Protein AF-A0A530M0Y2-F1 (afdb_monomer_lite)

Radius of gyration: 11.81 Å; chains: 1; bounding box: 28×25×27 Å

Structure (mmCIF, N/CA/C/O backbone):
data_AF-A0A530M0Y2-F1
#
_entry.id   AF-A0A530M0Y2-F1
#
loop_
_atom_site.group_PDB
_atom_site.id
_atom_site.type_symbol
_atom_site.label_atom_id
_atom_site.label_alt_id
_atom_site.label_comp_id
_atom_site.label_asym_id
_atom_site.label_entity_id
_atom_site.label_seq_id
_atom_site.pdbx_PDB_ins_code
_atom_site.Cartn_x
_atom_site.Cartn_y
_atom_site.Cartn_z
_atom_site.occupancy
_atom_site.B_iso_or_equiv
_atom_site.auth_seq_id
_atom_site.auth_comp_id
_atom_site.auth_asym_id
_atom_site.auth_atom_id
_atom_site.pdbx_PDB_model_num
ATOM 1 N N . LEU A 1 1 ? -13.886 14.615 3.781 1.00 85.88 1 LEU A N 1
ATOM 2 C CA . LEU A 1 1 ? -12.945 14.900 2.664 1.00 85.88 1 LEU A CA 1
ATOM 3 C C . LEU A 1 1 ? -11.704 14.018 2.757 1.00 85.88 1 LEU A C 1
ATOM 5 O O . LEU A 1 1 ? -11.411 13.335 1.790 1.00 85.88 1 LEU A O 1
ATOM 9 N N . MET A 1 2 ? -11.018 14.004 3.905 1.00 89.75 2 MET A N 1
ATOM 10 C CA . MET A 1 2 ? -9.787 13.228 4.100 1.00 89.75 2 MET A CA 1
ATOM 11 C C . MET A 1 2 ? -9.991 11.718 3.911 1.00 89.75 2 MET A C 1
ATOM 13 O O . MET A 1 2 ? -9.277 11.116 3.125 1.00 89.75 2 MET A O 1
ATOM 17 N N . GLU A 1 3 ? -11.042 11.136 4.493 1.00 92.81 3 GLU A N 1
ATOM 18 C CA . GLU A 1 3 ? -11.385 9.717 4.286 1.00 92.81 3 GLU A CA 1
ATOM 19 C C . GLU A 1 3 ? -11.591 9.346 2.813 1.00 92.81 3 GLU A C 1
ATOM 21 O O . GLU A 1 3 ? -11.124 8.307 2.359 1.00 92.81 3 GLU A O 1
ATOM 26 N N . ARG A 1 4 ? -12.222 10.230 2.030 1.00 94.50 4 ARG A N 1
ATOM 27 C CA . ARG A 1 4 ? -12.408 10.005 0.592 1.00 94.50 4 ARG A CA 1
ATOM 28 C C . ARG A 1 4 ? -11.069 9.959 -0.145 1.00 94.50 4 ARG A C 1
ATOM 30 O O . ARG A 1 4 ? -10.881 9.088 -0.984 1.00 94.50 4 ARG A O 1
ATOM 37 N N . LEU A 1 5 ? -10.136 10.849 0.202 1.00 95.00 5 LEU A N 1
ATOM 38 C CA . LEU A 1 5 ? -8.785 10.847 -0.369 1.00 95.00 5 LEU A CA 1
ATOM 39 C C . LEU A 1 5 ? -8.011 9.578 0.001 1.00 95.00 5 LEU A C 1
ATOM 41 O O . LEU A 1 5 ? -7.274 9.059 -0.830 1.00 95.00 5 LEU A O 1
ATOM 45 N N . ILE A 1 6 ? -8.196 9.062 1.219 1.00 95.31 6 ILE A N 1
ATOM 46 C CA . ILE A 1 6 ? -7.580 7.801 1.655 1.00 95.31 6 ILE A CA 1
ATOM 47 C C . ILE A 1 6 ? -8.093 6.643 0.797 1.00 95.31 6 ILE A C 1
ATOM 49 O O . ILE A 1 6 ? -7.295 5.862 0.284 1.00 95.31 6 ILE A O 1
ATOM 53 N N . VAL A 1 7 ? -9.409 6.564 0.585 1.00 95.62 7 VAL A N 1
ATOM 54 C CA . VAL A 1 7 ? -10.027 5.523 -0.250 1.00 95.62 7 VAL A CA 1
ATOM 55 C C . VAL A 1 7 ? -9.581 5.637 -1.710 1.00 95.62 7 VAL A C 1
ATOM 57 O O . VAL A 1 7 ? -9.148 4.650 -2.298 1.00 95.62 7 VAL A O 1
ATOM 60 N N . GLU A 1 8 ? -9.643 6.832 -2.298 1.00 96.00 8 GLU A N 1
ATOM 61 C CA . GLU A 1 8 ? -9.197 7.074 -3.678 1.00 96.00 8 GLU A CA 1
ATOM 62 C C . GLU A 1 8 ? -7.708 6.730 -3.849 1.00 96.00 8 GLU A C 1
ATOM 64 O O . GLU A 1 8 ? -7.328 6.050 -4.805 1.00 96.00 8 GLU A O 1
ATOM 69 N N . GLY A 1 9 ? -6.875 7.133 -2.885 1.00 94.81 9 GLY A N 1
ATOM 70 C CA . GLY A 1 9 ? -5.453 6.811 -2.846 1.00 94.81 9 GLY A CA 1
ATOM 71 C C . GLY A 1 9 ? -5.203 5.308 -2.765 1.00 94.81 9 GLY A C 1
ATOM 72 O O . GLY A 1 9 ? -4.406 4.786 -3.539 1.00 94.81 9 GLY A O 1
ATOM 73 N N . ALA A 1 10 ? -5.927 4.595 -1.899 1.00 95.38 10 ALA A N 1
ATOM 74 C CA . ALA A 1 10 ? -5.822 3.145 -1.755 1.00 95.38 10 ALA A CA 1
ATOM 75 C C . ALA A 1 10 ? -6.166 2.396 -3.051 1.00 95.38 10 ALA A C 1
ATOM 77 O O . ALA A 1 10 ? -5.504 1.419 -3.392 1.00 95.38 10 ALA A O 1
ATOM 78 N N . ILE A 1 11 ? -7.171 2.871 -3.793 1.00 95.94 11 ILE A N 1
ATOM 79 C CA . ILE A 1 11 ? -7.577 2.287 -5.079 1.00 95.94 11 ILE A CA 1
ATOM 80 C C . ILE A 1 11 ? -6.526 2.557 -6.162 1.00 95.94 11 ILE A C 1
ATOM 82 O O . ILE A 1 11 ? -6.237 1.676 -6.971 1.00 95.94 11 ILE A O 1
ATOM 86 N N . ALA A 1 12 ? -5.951 3.761 -6.197 1.00 95.75 12 ALA A N 1
ATOM 87 C CA . ALA A 1 12 ? -4.964 4.148 -7.203 1.00 95.75 12 ALA A CA 1
ATOM 88 C C . ALA A 1 12 ? -3.570 3.543 -6.951 1.00 95.75 12 ALA A C 1
ATOM 90 O O . ALA A 1 12 ? -2.812 3.315 -7.898 1.00 95.75 12 ALA A O 1
ATOM 91 N N . LEU A 1 13 ? -3.230 3.263 -5.690 1.00 94.12 13 LEU A N 1
ATOM 92 C CA . LEU A 1 13 ? -1.887 2.873 -5.261 1.00 94.12 13 LEU A CA 1
ATOM 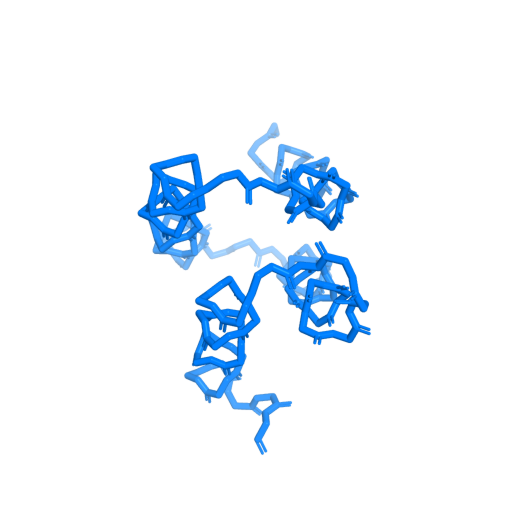93 C C . LEU A 1 13 ? -1.318 1.636 -5.994 1.00 94.12 13 LEU A C 1
ATOM 95 O O . LEU A 1 13 ? -0.190 1.726 -6.487 1.00 94.12 13 LEU A O 1
ATOM 99 N N . PRO A 1 14 ? -2.058 0.522 -6.178 1.00 94.19 14 PRO A N 1
ATOM 100 C CA . PRO A 1 14 ? -1.554 -0.655 -6.893 1.00 94.19 14 PRO A CA 1
ATOM 101 C C . PRO A 1 14 ? -1.284 -0.410 -8.377 1.00 94.19 14 PRO A C 1
ATOM 103 O O . PRO A 1 14 ? -0.560 -1.180 -9.005 1.00 94.19 14 PRO A O 1
ATOM 106 N N . TYR A 1 15 ? -1.888 0.627 -8.962 1.00 93.69 15 TYR A N 1
ATOM 107 C CA . TYR A 1 15 ? -1.641 1.026 -10.346 1.00 93.69 15 TYR A CA 1
ATOM 108 C C . TYR A 1 15 ? -0.424 1.939 -10.443 1.00 93.69 15 TYR A C 1
ATOM 110 O O . TYR A 1 15 ? 0.406 1.742 -11.325 1.00 93.69 15 TYR A O 1
ATOM 118 N N . ALA A 1 16 ? -0.289 2.884 -9.509 1.00 93.69 16 ALA A N 1
ATOM 119 C CA . ALA A 1 16 ? 0.867 3.771 -9.424 1.00 93.69 16 ALA A CA 1
ATOM 120 C C . ALA A 1 16 ? 2.176 3.014 -9.145 1.00 93.69 16 ALA A C 1
ATOM 122 O O . ALA A 1 16 ? 3.237 3.465 -9.555 1.00 93.69 16 ALA A O 1
ATOM 123 N N . ALA A 1 17 ? 2.107 1.860 -8.477 1.00 92.94 17 ALA A N 1
ATOM 124 C CA . ALA A 1 17 ? 3.271 1.048 -8.129 1.00 92.94 17 ALA A CA 1
ATOM 125 C C . ALA A 1 17 ? 3.863 0.225 -9.294 1.00 92.94 17 ALA A C 1
ATOM 127 O O . ALA A 1 17 ? 4.884 -0.437 -9.103 1.00 92.94 17 ALA A O 1
ATOM 128 N N . ARG A 1 18 ? 3.226 0.206 -10.473 1.00 93.88 18 ARG A N 1
ATOM 129 C CA . ARG A 1 18 ? 3.599 -0.696 -11.576 1.00 93.88 18 ARG A CA 1
ATOM 130 C C . ARG A 1 18 ? 4.722 -0.130 -12.431 1.00 93.88 18 ARG A C 1
ATOM 132 O O . ARG A 1 18 ? 4.684 1.037 -12.801 1.00 93.88 18 ARG A O 1
ATOM 139 N N . ASP A 1 19 ? 5.666 -1.004 -12.784 1.00 93.94 19 ASP A N 1
ATOM 140 C CA . ASP A 1 19 ? 6.728 -0.750 -13.771 1.00 93.94 19 ASP A CA 1
ATOM 141 C C . ASP A 1 19 ? 7.540 0.530 -13.505 1.00 93.94 19 ASP A C 1
ATOM 143 O O . ASP A 1 19 ? 8.026 1.179 -14.431 1.00 93.94 19 ASP A O 1
ATOM 147 N N . LEU A 1 20 ? 7.673 0.901 -12.229 1.00 93.69 20 LEU A N 1
ATOM 148 C CA . LEU A 1 20 ? 8.475 2.045 -11.818 1.00 93.69 20 LEU A CA 1
ATOM 149 C C . LEU A 1 20 ? 9.967 1.724 -11.911 1.00 93.69 20 LEU A C 1
ATOM 151 O O . LEU A 1 20 ? 10.406 0.634 -11.538 1.00 93.69 20 LEU A O 1
ATOM 155 N N . ASP A 1 21 ? 10.747 2.711 -12.345 1.00 94.88 21 ASP A N 1
ATOM 156 C CA . ASP A 1 21 ? 12.196 2.687 -12.172 1.00 94.88 21 ASP A CA 1
ATOM 157 C C . ASP A 1 21 ? 12.589 2.828 -10.688 1.00 94.88 21 ASP A C 1
ATOM 159 O O . ASP A 1 21 ? 11.759 3.085 -9.809 1.00 94.88 21 ASP A O 1
ATOM 163 N N . GLU A 1 22 ? 13.874 2.635 -10.391 1.00 92.62 22 GLU A N 1
ATOM 164 C CA . GLU A 1 22 ? 14.390 2.662 -9.018 1.00 92.62 22 GLU A CA 1
ATOM 165 C C . GLU A 1 22 ? 14.136 4.001 -8.311 1.00 92.62 22 GLU A C 1
ATOM 167 O O . GLU A 1 22 ? 13.783 4.025 -7.128 1.00 92.62 22 GLU A O 1
ATOM 172 N N . GLN A 1 23 ? 14.277 5.117 -9.030 1.00 95.50 23 GLN A N 1
ATOM 173 C CA . GLN A 1 23 ? 14.112 6.453 -8.468 1.00 95.50 23 GLN A CA 1
ATOM 174 C C . GLN A 1 23 ? 12.641 6.724 -8.133 1.00 95.50 23 GLN A C 1
ATOM 176 O O . GLN A 1 23 ? 12.327 7.196 -7.035 1.00 95.50 23 GLN A O 1
ATOM 181 N N . ALA A 1 24 ? 11.733 6.396 -9.050 1.00 95.69 24 ALA A N 1
ATOM 182 C CA . ALA A 1 24 ? 10.297 6.530 -8.862 1.00 95.69 24 ALA A CA 1
ATOM 183 C C . ALA A 1 24 ? 9.785 5.594 -7.757 1.00 95.69 24 ALA A C 1
ATOM 185 O O . ALA A 1 24 ? 8.982 6.011 -6.918 1.00 95.69 24 ALA A O 1
ATOM 186 N N . ALA A 1 25 ? 10.293 4.361 -7.690 1.00 95.44 25 ALA A N 1
ATOM 187 C CA . ALA A 1 25 ? 9.953 3.419 -6.630 1.00 95.44 25 ALA A CA 1
ATOM 188 C C . ALA A 1 25 ? 10.383 3.929 -5.245 1.00 95.44 25 ALA A C 1
ATOM 190 O O . ALA A 1 25 ? 9.595 3.879 -4.299 1.00 95.44 25 ALA A O 1
ATOM 191 N N . ALA A 1 26 ? 11.598 4.471 -5.118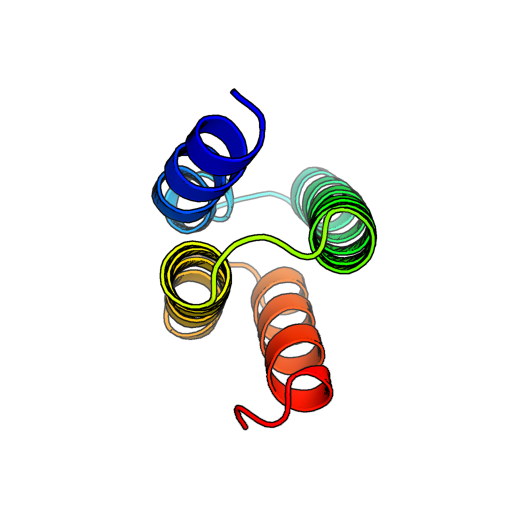 1.00 95.50 26 ALA A N 1
ATOM 192 C CA . ALA A 1 26 ? 12.077 5.052 -3.865 1.00 95.50 26 ALA A CA 1
ATOM 193 C C . ALA A 1 26 ? 11.235 6.265 -3.428 1.00 95.50 26 ALA A C 1
ATOM 195 O O . ALA A 1 26 ? 10.883 6.396 -2.250 1.00 95.50 26 ALA A O 1
ATOM 196 N N . ALA A 1 27 ? 10.860 7.128 -4.378 1.00 97.31 27 ALA A N 1
ATOM 197 C CA . ALA A 1 27 ? 9.983 8.264 -4.113 1.00 97.31 27 ALA A CA 1
ATOM 198 C C . ALA A 1 27 ? 8.597 7.809 -3.627 1.00 97.31 27 ALA A C 1
ATOM 200 O O . ALA A 1 27 ? 8.087 8.332 -2.631 1.00 97.31 27 ALA A O 1
ATOM 201 N N . LEU A 1 28 ? 8.017 6.794 -4.277 1.00 96.19 28 LEU A N 1
ATOM 202 C CA . LEU A 1 28 ? 6.718 6.247 -3.898 1.00 96.19 28 LEU A CA 1
ATOM 203 C C . LEU A 1 28 ? 6.761 5.564 -2.523 1.00 96.19 28 LEU A C 1
ATOM 205 O O . LEU A 1 28 ? 5.840 5.759 -1.737 1.00 96.19 28 LEU A O 1
ATOM 209 N N . VAL A 1 29 ? 7.845 4.865 -2.164 1.00 97.06 29 VAL A N 1
ATOM 210 C CA . VAL A 1 29 ? 8.029 4.331 -0.801 1.00 97.06 29 VAL A CA 1
ATOM 211 C C . VAL A 1 29 ? 7.996 5.438 0.252 1.00 97.06 29 VAL A C 1
ATOM 213 O O . VAL A 1 29 ? 7.317 5.294 1.271 1.00 97.06 29 VAL A O 1
ATOM 216 N N . SER A 1 30 ? 8.699 6.552 0.022 1.00 96.94 30 SER A N 1
ATOM 217 C CA . SER A 1 30 ? 8.678 7.685 0.955 1.00 96.94 30 SER A CA 1
ATOM 218 C C . SER A 1 30 ? 7.270 8.272 1.094 1.00 96.94 30 SER A C 1
ATOM 220 O O . SER A 1 30 ? 6.828 8.567 2.206 1.00 96.94 30 SER A O 1
ATOM 222 N N . ALA A 1 31 ? 6.547 8.399 -0.022 1.00 96.69 31 ALA A N 1
ATOM 223 C CA . ALA A 1 31 ? 5.172 8.885 -0.032 1.00 96.69 31 ALA A CA 1
ATOM 224 C C . ALA A 1 31 ? 4.209 7.933 0.696 1.00 96.69 31 ALA A C 1
ATOM 226 O O . 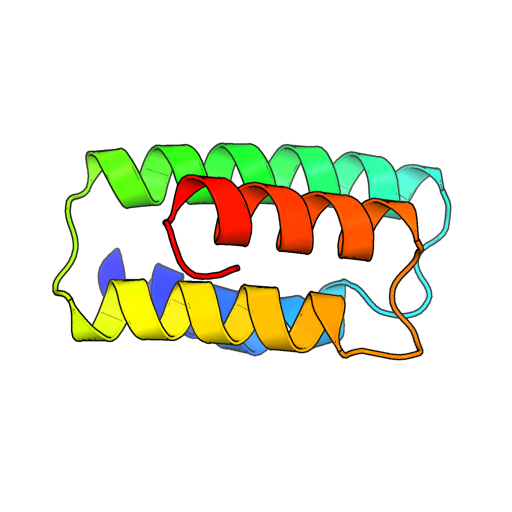ALA A 1 31 ? 3.402 8.396 1.497 1.00 96.69 31 ALA A O 1
ATOM 227 N N . MET A 1 32 ? 4.329 6.619 0.481 1.00 96.00 32 MET A N 1
ATOM 228 C CA . MET A 1 32 ? 3.513 5.598 1.148 1.00 96.00 32 MET A CA 1
ATOM 229 C C . MET A 1 32 ? 3.669 5.641 2.668 1.00 96.00 32 MET A C 1
ATOM 231 O O . MET A 1 32 ? 2.670 5.602 3.376 1.00 96.00 32 MET A O 1
ATOM 235 N N . ARG A 1 33 ? 4.902 5.772 3.176 1.00 96.56 33 ARG A N 1
ATOM 236 C CA . ARG A 1 33 ? 5.156 5.860 4.625 1.00 96.56 33 ARG A CA 1
ATOM 237 C C . ARG A 1 33 ? 4.533 7.111 5.239 1.00 96.56 33 ARG A C 1
ATOM 239 O O . ARG A 1 33 ? 3.826 7.014 6.232 1.00 96.56 33 ARG A O 1
ATOM 246 N N . LYS A 1 34 ? 4.722 8.269 4.599 1.00 96.94 34 LYS A N 1
ATOM 247 C CA . LYS A 1 34 ? 4.109 9.531 5.044 1.00 96.94 34 LYS A CA 1
ATOM 248 C C . LYS A 1 34 ? 2.584 9.474 5.011 1.00 96.94 34 LYS A C 1
ATOM 250 O O . LYS A 1 34 ? 1.936 10.021 5.897 1.00 96.94 34 LYS A O 1
ATOM 255 N N . ALA A 1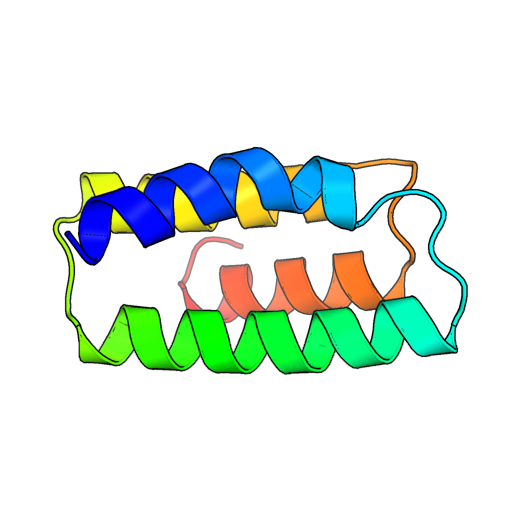 35 ? 2.014 8.833 3.991 1.00 95.88 35 ALA A N 1
ATOM 256 C CA . ALA A 1 35 ? 0.576 8.634 3.897 1.00 95.88 35 ALA A CA 1
ATOM 257 C C . ALA A 1 35 ? 0.070 7.736 5.033 1.00 95.88 35 ALA A C 1
ATOM 259 O O . ALA A 1 35 ? -0.898 8.105 5.685 1.00 95.88 35 ALA A O 1
ATOM 260 N N . ASP A 1 36 ? 0.744 6.618 5.315 1.00 95.56 36 ASP A N 1
ATOM 261 C CA . ASP A 1 36 ? 0.370 5.712 6.408 1.00 95.56 36 ASP A CA 1
ATOM 262 C C . ASP A 1 36 ? 0.431 6.408 7.778 1.00 95.56 36 ASP A C 1
ATOM 264 O O . ASP A 1 36 ? -0.524 6.343 8.548 1.00 95.56 36 ASP A O 1
ATOM 268 N N . GLU A 1 37 ? 1.498 7.163 8.050 1.00 95.56 37 GLU A N 1
ATOM 269 C CA . GLU A 1 37 ? 1.626 7.979 9.264 1.00 95.56 37 GLU A CA 1
ATOM 270 C C . GLU A 1 37 ? 0.497 9.014 9.381 1.00 95.56 37 GLU A C 1
ATOM 272 O O . GLU A 1 37 ? -0.138 9.129 10.430 1.00 95.56 37 GLU A O 1
ATOM 277 N N . ALA A 1 38 ? 0.197 9.736 8.298 1.00 95.56 38 ALA A N 1
ATOM 278 C CA . ALA A 1 38 ? -0.890 10.711 8.278 1.00 95.56 38 ALA A CA 1
ATOM 279 C C . ALA A 1 38 ? -2.263 10.053 8.495 1.00 95.56 38 ALA A C 1
ATOM 281 O O . ALA A 1 38 ? -3.097 10.596 9.213 1.00 95.56 38 ALA A O 1
ATOM 282 N N . ILE A 1 39 ? -2.490 8.872 7.915 1.00 94.50 39 ILE A N 1
ATOM 283 C CA . ILE A 1 39 ? -3.716 8.089 8.099 1.00 94.50 39 ILE A CA 1
ATOM 284 C C . ILE A 1 39 ? -3.864 7.666 9.562 1.00 94.50 39 ILE A C 1
ATOM 286 O O . ILE A 1 39 ? -4.949 7.819 10.116 1.00 94.50 39 ILE A O 1
ATOM 290 N N . ARG A 1 40 ? -2.789 7.201 10.216 1.00 91.88 40 ARG A N 1
ATOM 291 C CA . ARG A 1 40 ? -2.815 6.863 11.652 1.00 91.88 40 ARG A CA 1
ATOM 292 C C . ARG A 1 40 ? -3.185 8.072 12.516 1.00 91.88 40 ARG A C 1
ATOM 294 O O . ARG A 1 40 ? -3.963 7.919 13.446 1.00 91.88 40 ARG A O 1
ATOM 301 N N . LEU A 1 41 ? -2.675 9.262 12.192 1.00 94.38 41 LEU A N 1
ATOM 302 C CA . LEU A 1 41 ? -2.962 10.497 12.939 1.00 94.38 41 LEU A CA 1
ATOM 303 C C . LEU A 1 41 ? -4.406 10.989 12.799 1.00 94.38 41 LEU A C 1
ATOM 305 O O . LEU A 1 41 ? -4.912 11.663 13.690 1.00 94.38 41 LEU A O 1
ATOM 309 N N . VAL A 1 42 ? -5.047 10.705 11.667 1.00 93.38 42 VAL A N 1
ATOM 310 C CA . VAL A 1 42 ? -6.431 11.120 11.395 1.00 93.38 42 VAL A CA 1
ATOM 311 C C . VAL A 1 42 ? -7.442 10.195 12.073 1.00 93.38 42 VAL A C 1
ATOM 313 O O . VAL A 1 42 ? -8.605 10.571 12.183 1.00 93.38 42 VAL A O 1
ATOM 316 N N . GLU A 1 43 ? -7.007 9.011 12.519 1.00 92.06 43 GLU A N 1
ATOM 317 C CA . GLU A 1 43 ? -7.850 7.987 13.147 1.00 92.06 43 GLU A CA 1
ATOM 318 C C . GLU A 1 43 ? -9.167 7.758 12.372 1.00 92.06 43 GLU A C 1
ATOM 320 O O . GLU A 1 43 ? -10.258 7.902 12.930 1.00 92.06 43 GLU A O 1
ATOM 325 N N . PRO A 1 44 ? -9.101 7.461 11.056 1.00 91.88 44 PRO A N 1
ATOM 326 C CA . PRO A 1 44 ? -10.299 7.317 10.242 1.00 91.88 44 PRO A CA 1
ATOM 327 C C . PRO A 1 44 ? -11.115 6.098 10.677 1.00 91.88 44 PRO A C 1
ATOM 329 O O . PRO A 1 44 ? -10.604 5.183 11.330 1.00 91.88 44 PRO A O 1
ATOM 332 N N . GLY A 1 45 ? -12.375 6.051 10.238 1.00 93.75 45 GLY A N 1
ATOM 333 C CA . GLY A 1 45 ? -13.227 4.886 10.466 1.00 93.75 45 GLY A CA 1
ATOM 334 C C . GLY A 1 45 ? -12.573 3.571 10.016 1.00 93.75 45 GLY A C 1
ATOM 335 O O . GLY A 1 45 ? -11.802 3.530 9.052 1.00 93.75 45 GLY A O 1
ATOM 336 N N . GLU A 1 46 ? -12.906 2.477 10.703 1.00 93.25 46 GLU A N 1
ATOM 337 C CA . GLU A 1 46 ? -12.276 1.167 10.492 1.00 93.25 46 GLU A CA 1
ATOM 338 C C . GLU A 1 46 ? -12.387 0.682 9.035 1.00 93.25 46 GLU A C 1
ATOM 340 O O . GLU A 1 46 ? -11.427 0.140 8.488 1.00 93.25 46 GLU A O 1
ATOM 345 N N . ASP A 1 47 ? -13.508 0.958 8.366 1.00 94.06 47 ASP A N 1
ATOM 346 C CA . ASP A 1 47 ? -13.716 0.627 6.952 1.00 94.06 47 ASP A CA 1
ATOM 347 C C . ASP A 1 47 ? -12.727 1.347 6.024 1.00 94.06 47 ASP A C 1
ATOM 349 O O . ASP A 1 47 ? -12.190 0.754 5.086 1.00 94.06 47 ASP A O 1
ATOM 353 N N . VAL A 1 48 ? -12.437 2.620 6.305 1.00 95.19 48 VAL A N 1
ATOM 354 C CA . VAL A 1 48 ? -11.492 3.438 5.532 1.00 95.19 48 VAL A CA 1
ATOM 355 C C . VAL A 1 48 ? -10.067 2.936 5.749 1.00 95.19 48 VAL A C 1
ATOM 357 O O . VAL A 1 48 ? -9.307 2.778 4.791 1.00 95.19 48 VAL A O 1
ATOM 360 N N . LEU A 1 49 ? -9.721 2.621 6.999 1.00 94.88 49 LEU A N 1
ATOM 361 C CA . LEU A 1 49 ? -8.424 2.050 7.349 1.00 94.88 49 LEU A CA 1
ATOM 362 C C . LEU A 1 49 ? -8.222 0.665 6.713 1.00 94.88 49 LEU A C 1
ATOM 364 O O . LEU A 1 49 ? -7.143 0.356 6.204 1.00 94.88 49 LEU A O 1
ATOM 368 N N . ASN A 1 50 ? -9.266 -0.165 6.692 1.00 94.81 50 ASN A N 1
ATOM 369 C CA . ASN A 1 50 ? -9.258 -1.450 5.998 1.00 94.81 50 ASN A CA 1
ATOM 370 C C . ASN A 1 50 ? -9.122 -1.275 4.480 1.00 94.81 50 ASN A C 1
ATOM 372 O O . ASN A 1 50 ? -8.368 -2.020 3.858 1.00 94.81 50 ASN A O 1
ATOM 376 N N . GLY A 1 51 ? -9.766 -0.265 3.890 1.00 95.75 51 GLY A N 1
ATOM 377 C CA . GLY A 1 51 ? -9.590 0.091 2.481 1.00 95.75 51 GLY A CA 1
ATOM 378 C C . GLY A 1 51 ? -8.135 0.415 2.132 1.00 95.75 51 GLY A C 1
ATOM 379 O O . GLY A 1 51 ? -7.591 -0.144 1.180 1.00 95.75 51 GLY A O 1
ATOM 380 N N . TRP A 1 52 ? -7.475 1.242 2.948 1.00 96.81 52 TRP A N 1
ATOM 381 C CA . TRP A 1 52 ? -6.047 1.544 2.801 1.00 96.81 52 TRP A CA 1
ATOM 382 C C . TRP A 1 52 ? -5.169 0.288 2.862 1.00 96.81 52 TRP A C 1
ATOM 384 O O . TRP A 1 52 ? -4.357 0.047 1.967 1.00 96.81 52 TRP A O 1
ATOM 394 N N . ARG A 1 53 ? -5.386 -0.564 3.869 1.00 96.00 53 ARG A N 1
ATOM 395 C CA . ARG A 1 53 ? -4.656 -1.832 4.030 1.00 96.00 53 ARG A CA 1
ATOM 396 C C . ARG A 1 53 ? -4.870 -2.779 2.850 1.00 96.00 53 ARG A C 1
ATOM 398 O O . ARG A 1 53 ? -3.919 -3.411 2.405 1.00 96.00 53 ARG A O 1
ATOM 405 N N . ASN A 1 54 ? -6.079 -2.846 2.300 1.00 96.12 54 ASN A N 1
ATOM 406 C CA . ASN A 1 54 ? -6.354 -3.644 1.105 1.00 96.12 54 ASN A CA 1
ATOM 407 C C . ASN A 1 54 ? -5.595 -3.107 -0.121 1.00 96.12 54 ASN A C 1
ATOM 409 O O . ASN A 1 54 ? -5.088 -3.892 -0.918 1.00 96.12 54 ASN A O 1
ATOM 413 N N . GLY A 1 55 ? -5.452 -1.783 -0.249 1.00 95.94 55 GLY A N 1
ATOM 414 C CA . GLY A 1 55 ? -4.598 -1.164 -1.266 1.00 95.94 55 GLY A CA 1
ATOM 415 C C . GLY A 1 55 ? -3.124 -1.560 -1.119 1.00 95.94 55 GLY A C 1
ATOM 416 O O . GLY A 1 55 ? -2.486 -1.931 -2.102 1.00 95.94 55 GLY A O 1
ATOM 417 N N . LEU A 1 56 ? -2.592 -1.560 0.109 1.00 96.25 56 LEU A N 1
ATOM 418 C CA . LEU A 1 56 ? -1.233 -2.045 0.394 1.00 96.25 56 LEU A CA 1
ATOM 419 C C . LEU A 1 56 ? -1.075 -3.537 0.062 1.00 96.25 56 LEU A C 1
ATOM 421 O O . LEU A 1 56 ? -0.090 -3.921 -0.566 1.00 96.25 56 LEU A O 1
ATOM 425 N N . ALA A 1 57 ? -2.052 -4.371 0.424 1.00 96.38 57 ALA A N 1
ATOM 426 C CA . ALA A 1 57 ? -2.036 -5.797 0.100 1.00 96.38 57 ALA A CA 1
ATOM 427 C C . ALA A 1 57 ? -2.014 -6.028 -1.418 1.00 96.38 57 ALA A C 1
ATOM 429 O O . ALA A 1 57 ? -1.213 -6.813 -1.912 1.00 96.38 57 ALA A O 1
ATOM 430 N N . ALA A 1 58 ? -2.792 -5.257 -2.181 1.00 95.81 58 ALA A N 1
ATOM 431 C CA . ALA A 1 58 ? -2.786 -5.332 -3.639 1.00 95.81 58 ALA A CA 1
ATOM 432 C C . ALA A 1 58 ? -1.449 -4.891 -4.275 1.00 95.81 58 ALA A C 1
ATOM 434 O O . ALA A 1 58 ? -1.097 -5.378 -5.350 1.00 95.81 58 ALA A O 1
ATOM 435 N N . VAL A 1 59 ? -0.684 -3.994 -3.636 1.00 94.50 59 VAL A N 1
ATOM 436 C CA . VAL A 1 59 ? 0.702 -3.687 -4.050 1.00 94.50 59 VAL A CA 1
ATOM 437 C C . VAL A 1 59 ? 1.622 -4.874 -3.773 1.00 94.50 59 VAL A C 1
ATOM 439 O O . VAL A 1 59 ? 2.419 -5.230 -4.635 1.00 94.50 59 VAL A O 1
ATOM 442 N N . LEU A 1 60 ? 1.506 -5.483 -2.590 1.00 94.44 60 LEU A N 1
ATOM 443 C CA . LEU A 1 60 ? 2.312 -6.635 -2.179 1.00 94.44 60 LEU A CA 1
ATOM 444 C C . LEU A 1 60 ? 2.077 -7.861 -3.076 1.00 94.44 60 LEU A C 1
ATOM 446 O O . LEU A 1 60 ? 3.028 -8.525 -3.478 1.00 94.44 60 LEU A O 1
ATOM 450 N N . GLU A 1 61 ? 0.821 -8.145 -3.410 1.00 92.75 61 GLU A N 1
ATOM 451 C CA . GLU A 1 61 ? 0.419 -9.257 -4.281 1.00 92.75 61 GLU A CA 1
ATOM 452 C C . GLU A 1 61 ? 0.654 -8.959 -5.775 1.00 92.75 61 GLU A C 1
ATOM 454 O O . GLU A 1 61 ? 0.610 -9.855 -6.622 1.00 92.75 61 GLU A O 1
ATOM 459 N N . GLY A 1 62 ? 0.903 -7.695 -6.125 1.00 89.25 62 GLY A N 1
ATOM 460 C CA . GLY A 1 62 ? 1.058 -7.239 -7.499 1.00 89.25 62 GLY A CA 1
ATOM 461 C C . GLY A 1 62 ? 2.382 -7.673 -8.128 1.00 89.25 62 GLY A C 1
ATOM 462 O O . GLY A 1 62 ? 3.448 -7.183 -7.772 1.00 89.25 62 GLY A O 1
ATOM 463 N N . SER A 1 63 ? 2.321 -8.491 -9.182 1.00 81.06 63 SER A N 1
ATOM 464 C CA . SER A 1 63 ? 3.508 -9.018 -9.880 1.00 81.06 63 SER A CA 1
ATOM 465 C C . SER A 1 63 ? 4.354 -7.980 -10.637 1.00 81.06 63 SER A C 1
ATOM 467 O O . SER A 1 63 ? 5.434 -8.309 -11.121 1.00 81.06 63 SER A O 1
ATOM 469 N N . ARG A 1 64 ? 3.857 -6.745 -10.790 1.00 88.81 64 ARG A N 1
ATOM 470 C CA . ARG A 1 64 ? 4.518 -5.643 -11.521 1.00 88.81 64 ARG A CA 1
ATOM 471 C C . ARG A 1 64 ? 5.062 -4.545 -10.606 1.00 88.81 64 ARG A C 1
ATOM 473 O O . ARG A 1 64 ? 5.591 -3.555 -11.108 1.00 88.81 64 ARG A O 1
ATOM 480 N N . ALA A 1 65 ? 4.895 -4.689 -9.293 1.00 87.81 65 ALA A N 1
ATOM 481 C CA . ALA A 1 65 ? 5.529 -3.805 -8.329 1.00 87.81 65 ALA A CA 1
ATOM 482 C C . ALA A 1 65 ? 7.008 -4.183 -8.171 1.00 87.81 65 ALA A C 1
ATOM 484 O O . ALA A 1 65 ? 7.385 -5.352 -8.262 1.00 87.81 65 ALA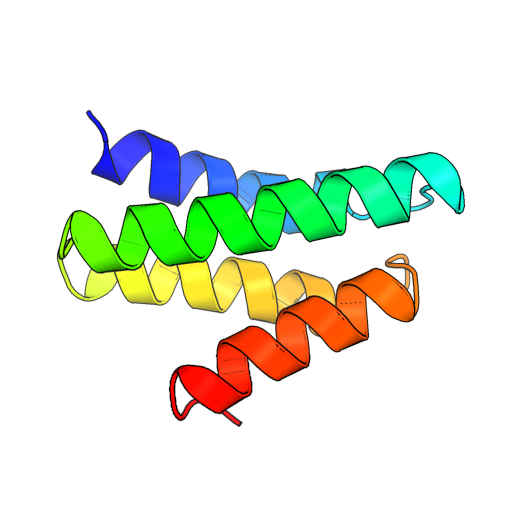 A O 1
ATOM 485 N N . THR A 1 66 ? 7.861 -3.194 -7.911 1.00 91.44 66 THR A N 1
ATOM 486 C CA . THR A 1 66 ? 9.256 -3.474 -7.558 1.00 91.44 66 THR A CA 1
ATOM 487 C C . THR A 1 66 ? 9.325 -4.162 -6.192 1.00 91.44 66 THR A C 1
ATOM 489 O O . THR A 1 66 ? 8.489 -3.922 -5.316 1.00 91.44 66 THR A O 1
ATOM 492 N N . ALA A 1 67 ? 10.359 -4.978 -5.966 1.00 92.88 67 ALA A N 1
ATOM 493 C CA . ALA A 1 67 ? 10.560 -5.654 -4.680 1.00 92.88 67 ALA A CA 1
ATOM 494 C C . ALA A 1 67 ? 10.638 -4.666 -3.498 1.00 92.88 67 ALA A C 1
ATOM 496 O O . ALA A 1 67 ? 10.198 -4.975 -2.393 1.00 92.88 67 ALA A O 1
ATOM 497 N N . LEU A 1 68 ? 11.150 -3.456 -3.745 1.00 94.00 68 LEU A N 1
ATOM 498 C CA . LEU A 1 68 ? 11.215 -2.379 -2.760 1.00 94.00 68 LEU A CA 1
ATOM 499 C C . LEU A 1 68 ? 9.814 -1.924 -2.309 1.00 94.00 68 LEU A C 1
ATOM 501 O O . LEU A 1 68 ? 9.571 -1.763 -1.113 1.00 94.00 68 LEU A O 1
ATOM 505 N N . LEU A 1 69 ? 8.887 -1.742 -3.254 1.00 94.56 69 LEU A N 1
ATOM 506 C CA . LEU A 1 69 ? 7.507 -1.349 -2.961 1.00 94.56 69 LEU A CA 1
ATOM 507 C C . LEU A 1 69 ? 6.730 -2.476 -2.286 1.00 94.56 69 LEU A C 1
ATOM 509 O O . LEU A 1 69 ? 6.050 -2.225 -1.292 1.00 94.56 69 LEU A O 1
ATOM 513 N N . ALA A 1 70 ? 6.887 -3.710 -2.770 1.00 94.56 70 ALA A N 1
ATOM 514 C CA . ALA A 1 70 ? 6.289 -4.886 -2.146 1.00 94.56 70 ALA A CA 1
ATOM 515 C C . ALA A 1 70 ? 6.773 -5.048 -0.693 1.00 94.56 70 ALA A C 1
ATOM 517 O O . ALA A 1 70 ? 5.962 -5.189 0.219 1.00 94.56 70 ALA A O 1
ATOM 518 N N . GLY A 1 71 ? 8.081 -4.922 -0.444 1.00 95.19 71 GLY A N 1
ATOM 519 C CA . GLY A 1 71 ? 8.648 -4.971 0.905 1.00 95.19 71 GLY A CA 1
ATOM 520 C C . GLY A 1 71 ? 8.143 -3.848 1.816 1.00 95.19 71 GLY A C 1
ATOM 521 O O . GLY A 1 71 ? 7.845 -4.088 2.984 1.00 95.19 71 GLY A O 1
ATOM 522 N N . CYS A 1 72 ? 7.986 -2.629 1.286 1.00 95.75 72 CYS A N 1
ATOM 523 C CA . CYS A 1 72 ? 7.393 -1.517 2.030 1.00 95.75 72 CYS A CA 1
ATOM 524 C C . CYS A 1 72 ? 5.936 -1.810 2.420 1.00 95.75 72 CYS A C 1
ATOM 526 O O . CYS A 1 72 ? 5.571 -1.657 3.584 1.00 95.75 72 CYS A O 1
ATOM 528 N N . ALA A 1 73 ? 5.123 -2.281 1.471 1.00 95.56 73 ALA A N 1
ATOM 529 C CA . ALA A 1 73 ? 3.731 -2.641 1.719 1.00 95.56 73 ALA A CA 1
ATOM 530 C C . ALA A 1 73 ? 3.604 -3.768 2.757 1.00 95.56 73 ALA A C 1
ATOM 532 O O . ALA A 1 73 ? 2.822 -3.642 3.697 1.00 95.56 73 ALA A O 1
ATOM 533 N N . ALA A 1 74 ? 4.420 -4.823 2.645 1.00 95.69 74 ALA A N 1
ATOM 534 C CA . ALA A 1 74 ? 4.467 -5.907 3.627 1.00 95.69 74 ALA A CA 1
ATOM 535 C C . ALA A 1 74 ? 4.823 -5.404 5.029 1.00 95.69 74 ALA A C 1
ATOM 537 O O . ALA A 1 74 ? 4.184 -5.788 6.004 1.00 95.69 74 ALA A O 1
ATOM 538 N N . HIS A 1 75 ? 5.816 -4.521 5.135 1.00 96.12 75 HIS A N 1
ATOM 539 C CA . HIS A 1 75 ? 6.234 -3.965 6.416 1.00 96.12 75 HIS A CA 1
ATOM 540 C C . HIS A 1 75 ? 5.130 -3.128 7.079 1.00 96.12 75 HIS A C 1
ATOM 542 O O . HIS A 1 75 ? 4.866 -3.309 8.264 1.00 96.12 75 HIS A O 1
ATOM 548 N N . LEU A 1 76 ? 4.438 -2.272 6.319 1.00 95.19 76 LEU A N 1
ATOM 549 C CA . LEU A 1 76 ? 3.314 -1.484 6.841 1.00 95.19 76 LEU A CA 1
ATOM 550 C C . LEU A 1 76 ? 2.138 -2.375 7.279 1.00 95.19 76 LEU A C 1
ATOM 552 O O . LEU A 1 76 ? 1.513 -2.123 8.307 1.00 95.19 76 LEU A O 1
ATOM 556 N N . LEU A 1 77 ? 1.855 -3.447 6.534 1.00 94.62 77 LEU A N 1
ATOM 557 C CA . LEU A 1 77 ? 0.834 -4.430 6.910 1.00 94.62 77 LEU A CA 1
ATOM 558 C C . LEU A 1 77 ? 1.211 -5.211 8.173 1.00 94.62 77 LEU A C 1
ATOM 560 O O . LEU A 1 77 ? 0.349 -5.441 9.022 1.00 94.62 77 LEU A O 1
ATOM 564 N N . TYR A 1 78 ? 2.483 -5.580 8.320 1.00 94.69 78 TYR A N 1
ATOM 565 C CA . TYR A 1 78 ? 2.998 -6.235 9.520 1.00 94.69 78 TYR A CA 1
ATOM 566 C C . TYR A 1 78 ? 2.871 -5.334 10.756 1.00 94.69 78 TYR A C 1
ATOM 568 O O . TYR A 1 78 ? 2.348 -5.765 11.779 1.00 94.69 78 TYR A O 1
ATOM 576 N N . GLU A 1 79 ? 3.256 -4.056 10.659 1.00 91.94 79 GLU A N 1
ATOM 577 C CA . GLU A 1 79 ? 3.059 -3.091 11.754 1.00 91.94 79 GLU A CA 1
ATOM 578 C C . GLU A 1 79 ? 1.583 -2.927 12.136 1.00 91.94 79 GLU A C 1
ATOM 580 O O . GLU A 1 79 ? 1.255 -2.704 13.300 1.00 91.94 79 GLU A O 1
ATOM 585 N N . ALA A 1 80 ? 0.684 -3.066 11.162 1.00 89.94 80 ALA A N 1
ATOM 586 C CA . ALA A 1 80 ? -0.755 -3.041 11.378 1.00 89.94 80 ALA A CA 1
ATOM 587 C C . ALA A 1 80 ? -1.333 -4.364 11.926 1.00 89.94 80 ALA A C 1
ATOM 589 O O . ALA A 1 80 ? -2.552 -4.453 12.088 1.00 89.94 80 ALA A O 1
ATOM 590 N N . GLY A 1 81 ? -0.505 -5.386 12.182 1.00 89.06 81 GLY A N 1
ATOM 591 C CA . GLY A 1 81 ? -0.925 -6.701 12.675 1.00 89.06 81 GLY A CA 1
ATOM 592 C C . GLY A 1 81 ? -1.712 -7.527 11.652 1.00 89.06 81 GLY A C 1
ATOM 593 O O . GLY A 1 81 ? -2.590 -8.302 12.028 1.00 89.06 81 GLY A O 1
ATOM 594 N N . ARG A 1 82 ? -1.469 -7.311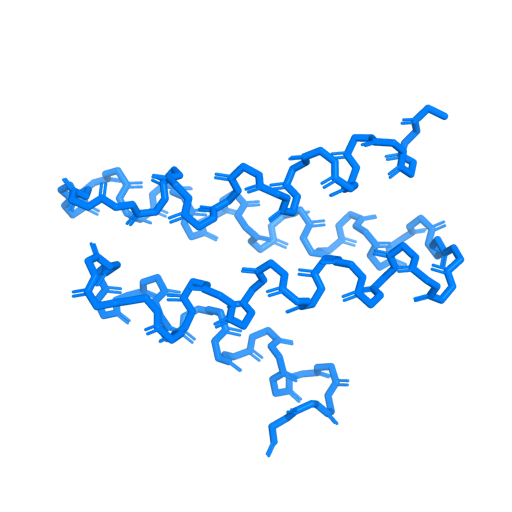 10.353 1.00 80.94 82 ARG A N 1
ATOM 595 C CA . ARG A 1 82 ? -2.193 -7.945 9.231 1.00 80.94 82 ARG A CA 1
ATOM 596 C C . ARG A 1 82 ? -1.363 -8.977 8.462 1.00 80.94 82 ARG A C 1
ATOM 598 O O . ARG A 1 82 ? -1.861 -9.518 7.476 1.00 80.94 82 ARG A O 1
ATOM 605 N N . LEU A 1 83 ? -0.135 -9.225 8.910 1.00 73.75 83 LEU A N 1
ATOM 606 C CA . LEU A 1 83 ? 0.805 -10.225 8.410 1.00 73.75 83 LEU A CA 1
ATOM 607 C C . LEU A 1 83 ? 1.412 -10.956 9.610 1.00 73.75 83 LEU A C 1
ATOM 609 O O . LEU A 1 83 ? 1.548 -12.193 9.531 1.00 73.75 83 LEU A O 1
#

Secondary structure (DSSP, 8-state):
-HHHHHHHHHHHHHHHTBT--HHHHHHHHHHHHHHHHHHHHH---HHHHHHHHHHHHHHHS-TTB-HHHHHHHHHHHHHTT--

Sequence (83 aa):
LMERLIVEGAIALPYAARDLDEQAAAALVSAMRKADEAIRLVEPGEDVLNGWRNGLAAVLEGSRATALLAGCAAHLLYEAGRL

Foldseek 3Di:
DLLVVLLVCLVCLLVLQFPDDPVSLVVSLVVLVVSLVVCVVVVDDPVSVVSNLVSLVSNLVRPGGDPSSNVSSVVSCVVVVND

pLDDT: mean 93.74, std 3.72, range [73.75, 97.31]